Protein AF-X1V313-F1 (afdb_monomer_lite)

Foldseek 3Di:
DCVPPNLQVDADEEEDDDPCPVVQVVVSVVSVYPRYYYCCVVPPVVLQVVCCVPPVGRDADDLVVLAQADEAAQDDCCPPVDPRRNPVSVVVSVVSNRHYAYAHCDDDVVNVVCPDDPDDDNDHPPDDDDPPPPVPPPD

pLDDT: mean 76.69, std 22.75, range [22.98, 98.0]

Structure (mmCIF, N/CA/C/O backbone):
data_AF-X1V313-F1
#
_entry.id   AF-X1V313-F1
#
loop_
_atom_site.group_PDB
_atom_site.id
_atom_site.type_symbol
_atom_site.label_atom_id
_atom_site.label_alt_id
_atom_site.label_comp_id
_atom_site.label_asym_id
_atom_site.label_entity_id
_atom_site.label_seq_id
_atom_site.pdbx_PDB_ins_code
_atom_site.Cartn_x
_atom_site.Cartn_y
_atom_site.Cartn_z
_atom_site.occupancy
_atom_site.B_iso_or_equiv
_atom_site.auth_seq_id
_atom_site.auth_comp_id
_atom_site.auth_asym_id
_atom_site.auth_atom_id
_atom_site.pdbx_PDB_model_num
ATOM 1 N N . VAL A 1 1 ? -18.239 5.770 31.247 1.00 93.19 1 VAL A N 1
ATOM 2 C CA . VAL A 1 1 ? -18.456 5.786 29.776 1.00 93.19 1 VAL A CA 1
ATOM 3 C C . VAL A 1 1 ? -19.094 4.490 29.302 1.00 93.19 1 VAL A C 1
ATOM 5 O O . VAL A 1 1 ? -20.269 4.538 28.981 1.00 93.19 1 VAL A O 1
ATOM 8 N N . LYS A 1 2 ? -18.400 3.341 29.342 1.00 94.44 2 LYS A N 1
ATOM 9 C CA . LYS A 1 2 ? -18.944 2.058 28.852 1.00 94.44 2 LYS A CA 1
ATOM 10 C C . LYS A 1 2 ? -20.298 1.663 29.468 1.00 94.44 2 LYS A C 1
ATOM 12 O O . LYS A 1 2 ? -21.201 1.298 28.733 1.00 94.44 2 LYS A O 1
ATOM 17 N N . GLU A 1 3 ? -20.462 1.790 30.785 1.00 97.19 3 GLU A N 1
ATOM 18 C CA . GLU A 1 3 ? -21.727 1.460 31.477 1.00 97.19 3 GLU A CA 1
ATOM 19 C C . GLU A 1 3 ? -22.892 2.399 31.127 1.00 97.19 3 GLU A C 1
ATOM 21 O O . GLU A 1 3 ? -24.043 1.988 31.161 1.00 97.19 3 GLU A O 1
ATOM 26 N N . GLN A 1 4 ? -22.599 3.657 30.790 1.00 98.00 4 GLN A N 1
ATOM 27 C CA . GLN A 1 4 ? -23.615 4.692 30.560 1.00 98.00 4 GLN A CA 1
ATOM 28 C C . GLN A 1 4 ? -23.983 4.849 29.079 1.00 98.00 4 GLN A C 1
ATOM 30 O O . GLN A 1 4 ? -25.114 5.206 28.771 1.00 98.00 4 GLN A O 1
ATOM 35 N N . PHE A 1 5 ? -23.035 4.604 28.168 1.00 97.75 5 PHE A N 1
ATOM 36 C CA . PHE A 1 5 ? -23.167 4.917 26.738 1.00 97.75 5 PHE A CA 1
ATOM 37 C C . PHE A 1 5 ? -22.810 3.748 25.805 1.00 97.75 5 PHE A C 1
ATOM 39 O O . PHE A 1 5 ? -22.818 3.920 24.590 1.00 97.75 5 PHE A O 1
ATOM 46 N N . GLY A 1 6 ? -22.481 2.571 26.346 1.00 97.62 6 GLY A N 1
ATOM 47 C CA . GLY A 1 6 ? -22.004 1.431 25.560 1.00 97.62 6 GLY A CA 1
ATOM 48 C C . GLY A 1 6 ? -20.507 1.497 25.243 1.00 97.62 6 GLY A C 1
ATOM 49 O O . GLY A 1 6 ? -19.830 2.505 25.471 1.00 97.62 6 GLY A O 1
ATOM 50 N N . ALA A 1 7 ? -19.958 0.389 24.744 1.00 97.31 7 ALA A N 1
ATOM 51 C CA . ALA A 1 7 ? -18.547 0.316 24.355 1.00 97.31 7 ALA A CA 1
ATOM 52 C C . ALA A 1 7 ? -18.285 1.085 23.051 1.00 97.31 7 ALA A C 1
ATOM 54 O O . ALA A 1 7 ? -17.207 1.640 22.858 1.00 97.31 7 ALA A O 1
ATOM 55 N N . GLU A 1 8 ? -19.305 1.188 22.207 1.00 97.31 8 GLU A N 1
ATOM 56 C CA . GLU A 1 8 ? -19.360 1.950 20.966 1.00 97.31 8 GLU A CA 1
ATOM 57 C C . GLU A 1 8 ? -19.126 3.450 21.200 1.00 97.31 8 GLU A C 1
ATOM 59 O O . GLU A 1 8 ? -18.665 4.150 20.307 1.00 97.31 8 GLU A O 1
ATOM 64 N N . ALA A 1 9 ? -19.342 3.972 22.409 1.00 97.62 9 ALA A N 1
ATOM 65 C CA . ALA A 1 9 ? -18.994 5.356 22.732 1.00 97.62 9 ALA A CA 1
ATOM 66 C C . ALA A 1 9 ? -17.474 5.606 22.847 1.00 97.62 9 ALA A C 1
ATOM 68 O O . ALA A 1 9 ? -17.050 6.746 23.032 1.00 97.62 9 ALA A O 1
ATOM 69 N N . ILE A 1 10 ? -16.643 4.560 22.774 1.00 97.50 10 ILE A N 1
ATOM 70 C CA . ILE A 1 10 ? -15.190 4.652 22.929 1.00 97.50 10 ILE A CA 1
ATOM 71 C C . ILE A 1 10 ? -14.518 4.433 21.578 1.00 97.50 10 ILE A C 1
ATOM 73 O O . ILE A 1 10 ? -14.582 3.339 21.024 1.00 97.50 10 ILE A O 1
ATOM 77 N N . LEU A 1 11 ? -13.813 5.452 21.086 1.00 96.38 11 LEU A N 1
ATOM 78 C CA . LEU A 1 11 ? -12.941 5.344 19.920 1.00 96.38 11 LEU A CA 1
ATOM 79 C C . LEU A 1 11 ? -11.494 5.128 20.365 1.00 96.38 11 LEU A C 1
ATOM 81 O O . LEU A 1 11 ? -10.988 5.862 21.214 1.00 96.38 11 LEU A O 1
ATOM 85 N N . ILE A 1 12 ? -10.818 4.151 19.763 1.00 94.50 12 ILE A N 1
ATOM 86 C CA . ILE A 1 12 ? -9.385 3.923 19.968 1.00 94.50 12 ILE A CA 1
ATOM 87 C C . ILE A 1 12 ? -8.617 4.170 18.674 1.00 94.50 12 ILE A C 1
ATOM 89 O O . ILE A 1 12 ? -9.035 3.747 17.597 1.00 94.50 12 ILE A O 1
ATOM 93 N N . GLY A 1 13 ? -7.493 4.877 18.790 1.00 92.25 13 GLY A N 1
ATOM 94 C CA . GLY A 1 13 ? -6.659 5.287 17.666 1.00 92.25 13 GLY A CA 1
ATOM 95 C C . GLY A 1 13 ? -5.241 4.737 17.770 1.00 92.25 13 GLY A C 1
ATOM 96 O O . GLY A 1 13 ? -4.624 4.825 18.831 1.00 92.25 13 GLY A O 1
ATOM 97 N N . GLN A 1 14 ? -4.708 4.222 16.663 1.00 89.88 14 GLN A N 1
ATOM 98 C CA . GLN A 1 14 ? -3.306 3.826 16.530 1.00 89.88 14 GLN A CA 1
ATOM 99 C C . GLN A 1 14 ? -2.634 4.591 15.385 1.00 89.88 14 GLN A C 1
ATOM 101 O O . GLN A 1 14 ? -3.182 4.726 14.289 1.00 89.88 14 GLN A O 1
ATOM 106 N N . GLY A 1 15 ? -1.417 5.075 15.638 1.00 87.19 15 GLY A N 1
ATOM 107 C CA . GLY A 1 15 ? -0.536 5.611 14.601 1.00 87.19 15 GLY A CA 1
ATOM 108 C C . GLY A 1 15 ? 0.074 4.500 13.741 1.00 87.19 15 GLY A C 1
ATOM 109 O O . GLY A 1 15 ? -0.585 3.528 13.385 1.00 87.19 15 GLY A O 1
ATOM 110 N N . THR A 1 16 ? 1.353 4.630 13.403 1.00 84.06 16 THR A N 1
ATOM 111 C CA . THR A 1 16 ? 2.070 3.585 12.663 1.00 84.06 16 THR A CA 1
ATOM 112 C C . THR A 1 16 ? 2.216 2.321 13.510 1.00 84.06 16 THR A C 1
ATOM 114 O O . THR A 1 16 ? 2.847 2.357 14.569 1.00 84.06 16 THR A O 1
ATOM 117 N N . GLY A 1 17 ? 1.698 1.194 13.021 1.00 76.56 17 GLY A N 1
ATOM 118 C CA . GLY A 1 17 ? 1.966 -0.122 13.586 1.00 76.56 17 GLY A CA 1
ATOM 119 C C . GLY A 1 17 ? 3.458 -0.452 13.562 1.00 76.56 17 GLY A C 1
ATOM 120 O O . GLY A 1 17 ? 4.067 -0.575 12.501 1.00 76.56 17 GLY A O 1
ATOM 121 N N . ARG A 1 18 ? 4.062 -0.581 14.742 1.00 74.00 18 ARG A N 1
ATOM 122 C CA . ARG A 1 18 ? 5.421 -1.101 14.948 1.00 74.00 18 ARG A CA 1
ATOM 123 C C . ARG A 1 18 ? 5.295 -2.288 15.901 1.00 74.00 18 ARG A C 1
ATOM 125 O O . ARG A 1 18 ? 5.367 -2.110 17.107 1.00 74.00 18 ARG A O 1
ATOM 132 N N . ASP A 1 19 ? 4.935 -3.448 15.356 1.00 76.56 19 ASP A N 1
ATOM 133 C CA . ASP A 1 19 ? 4.808 -4.749 16.044 1.00 76.56 19 ASP A CA 1
ATOM 134 C C . ASP A 1 19 ? 3.649 -4.930 17.053 1.00 76.56 19 ASP A C 1
ATOM 136 O O . ASP A 1 19 ? 3.347 -6.054 17.452 1.00 76.56 19 ASP A O 1
ATOM 140 N N . PHE A 1 20 ? 2.910 -3.872 17.404 1.00 79.12 20 PHE A N 1
ATOM 141 C CA . PHE A 1 20 ? 1.804 -3.943 18.380 1.00 79.12 20 PHE A CA 1
ATOM 142 C C . PHE A 1 20 ? 0.386 -3.937 17.779 1.00 79.12 20 PHE A C 1
ATOM 144 O O . PHE A 1 20 ? -0.590 -3.862 18.521 1.00 79.12 20 PHE A O 1
ATOM 151 N N . GLU A 1 21 ? 0.239 -4.040 16.455 1.00 80.88 21 GLU A N 1
ATOM 152 C CA . GLU A 1 21 ? -1.069 -4.060 15.759 1.00 80.88 21 GLU A CA 1
ATOM 153 C C . GLU A 1 21 ? -2.017 -5.138 16.317 1.00 80.88 21 GLU A C 1
ATOM 155 O O . GLU A 1 21 ? -3.179 -4.868 16.613 1.00 80.88 21 GLU A O 1
ATOM 160 N N . SER A 1 22 ? -1.506 -6.348 16.574 1.00 86.56 22 SER A N 1
ATOM 161 C CA . SER A 1 22 ? -2.309 -7.444 17.137 1.00 86.56 22 SER A CA 1
ATOM 162 C C . SER A 1 22 ? -2.827 -7.145 18.548 1.00 86.56 22 SER A C 1
ATOM 164 O O . SER A 1 22 ? -3.940 -7.540 18.898 1.00 86.56 22 SER A O 1
ATOM 166 N N . HIS A 1 23 ? -2.048 -6.419 19.353 1.00 90.19 23 HIS A N 1
ATOM 167 C CA . HIS A 1 23 ? -2.437 -6.007 20.699 1.00 90.19 23 HIS A CA 1
ATOM 168 C C . HIS A 1 23 ? -3.507 -4.918 20.645 1.00 90.19 23 HIS A C 1
ATOM 170 O O . HIS A 1 23 ? -4.445 -4.957 21.437 1.00 90.19 23 HIS A O 1
ATOM 176 N N . PHE A 1 24 ? -3.407 -3.997 19.683 1.00 91.62 24 PHE A N 1
ATOM 177 C CA . PHE A 1 24 ? -4.404 -2.954 19.457 1.00 91.62 24 PHE A CA 1
ATOM 178 C C . PHE A 1 24 ? -5.771 -3.551 19.097 1.00 91.62 24 PHE A C 1
ATOM 180 O O . PHE A 1 24 ? -6.759 -3.274 19.780 1.00 91.62 24 PHE A O 1
ATOM 187 N N . SER A 1 25 ? -5.822 -4.452 18.108 1.00 90.62 25 SER A N 1
ATOM 188 C CA . SER A 1 25 ? -7.074 -5.128 17.738 1.00 90.62 25 SER A CA 1
ATOM 189 C C . SER A 1 25 ? -7.625 -5.983 18.882 1.00 90.62 25 SER A C 1
ATOM 191 O O . SER A 1 25 ? -8.827 -5.990 19.142 1.00 90.62 25 SER A O 1
ATOM 193 N N . ARG A 1 26 ? -6.752 -6.691 19.614 1.00 94.00 26 ARG A N 1
ATOM 194 C CA . ARG A 1 26 ? -7.167 -7.514 20.759 1.00 94.00 26 ARG A CA 1
ATOM 195 C C . ARG A 1 26 ? -7.724 -6.669 21.901 1.00 94.00 26 ARG A C 1
ATOM 197 O O . ARG A 1 26 ? -8.712 -7.068 22.512 1.00 94.00 26 ARG A O 1
ATOM 204 N N . PHE A 1 27 ? -7.125 -5.512 22.174 1.00 94.50 27 PHE A N 1
ATOM 205 C CA . PHE A 1 27 ? -7.621 -4.578 23.176 1.00 94.50 27 PHE A CA 1
ATOM 206 C C . PHE A 1 27 ? -9.014 -4.063 22.816 1.00 94.50 27 PHE A C 1
ATOM 208 O O . PHE A 1 27 ? -9.908 -4.155 23.652 1.00 94.50 27 PHE A O 1
ATOM 215 N N . GLY A 1 28 ? -9.234 -3.608 21.577 1.00 95.31 28 GLY A N 1
ATOM 216 C CA . GLY A 1 28 ? -10.557 -3.153 21.137 1.00 95.31 28 GLY A CA 1
ATOM 217 C C . GLY A 1 28 ? -11.624 -4.245 21.226 1.00 95.31 28 GLY A C 1
ATOM 218 O O . GLY A 1 28 ? -12.699 -4.004 21.775 1.00 95.31 28 GLY A O 1
ATOM 219 N N . ASN A 1 29 ? -11.287 -5.475 20.824 1.00 95.44 29 ASN A N 1
ATOM 220 C CA . ASN A 1 29 ? -12.183 -6.628 20.943 1.00 95.44 29 ASN A CA 1
ATOM 221 C C . ASN A 1 29 ? -12.538 -6.960 22.404 1.00 95.44 29 ASN A C 1
ATOM 223 O O . ASN A 1 29 ? -13.705 -7.200 22.700 1.00 95.44 29 ASN A O 1
ATOM 227 N N . MET A 1 30 ? -11.570 -6.953 23.333 1.00 96.88 30 MET A N 1
ATOM 228 C CA . MET A 1 30 ? -11.852 -7.197 24.761 1.00 96.88 30 MET A CA 1
ATOM 229 C C . MET A 1 30 ? -12.590 -6.027 25.421 1.00 96.88 30 MET A C 1
ATOM 231 O O . MET A 1 30 ? -13.424 -6.226 26.305 1.00 96.88 30 MET A O 1
ATOM 235 N N . LEU A 1 31 ? -12.308 -4.800 24.983 1.00 96.31 31 LEU A N 1
ATOM 236 C CA . LEU A 1 31 ? -13.055 -3.617 25.389 1.00 96.31 31 LEU A CA 1
ATOM 237 C C . LEU A 1 31 ? -14.501 -3.669 24.867 1.00 96.31 31 LEU A C 1
ATOM 239 O O . LEU A 1 31 ? -15.394 -3.119 25.514 1.00 96.31 31 LEU A O 1
ATOM 243 N N . GLY A 1 32 ? -14.738 -4.383 23.764 1.00 96.69 32 GLY A N 1
ATOM 244 C CA . GLY A 1 32 ? -16.032 -4.547 23.106 1.00 96.69 32 GLY A CA 1
ATOM 245 C C . GLY A 1 32 ? -16.388 -3.394 22.171 1.00 96.69 32 GLY A C 1
ATOM 246 O O . GLY A 1 32 ? -17.540 -3.285 21.774 1.00 96.69 32 GLY A O 1
ATOM 247 N N . THR A 1 33 ? -15.433 -2.513 21.849 1.00 97.50 33 THR A N 1
ATOM 248 C CA . THR A 1 33 ? -15.693 -1.393 20.940 1.00 97.50 33 THR A CA 1
ATOM 249 C C . THR A 1 33 ? -15.387 -1.783 19.493 1.00 97.50 33 THR A C 1
ATOM 251 O O . THR A 1 33 ? -14.289 -2.273 19.214 1.00 97.50 33 THR A O 1
ATOM 254 N N . PRO A 1 34 ? -16.305 -1.529 18.546 1.00 95.19 34 PRO A N 1
ATOM 255 C CA . PRO A 1 34 ? -16.015 -1.643 17.121 1.00 95.19 34 PRO A CA 1
ATOM 256 C C . PRO A 1 34 ? -15.242 -0.427 16.582 1.00 95.19 34 PRO A C 1
ATOM 258 O O . PRO A 1 34 ? -14.733 -0.468 15.463 1.00 95.19 34 PRO A O 1
ATOM 261 N N . ASN A 1 35 ? -15.142 0.661 17.353 1.00 96.25 35 ASN A N 1
ATOM 262 C CA . ASN A 1 35 ? -14.623 1.946 16.889 1.00 96.25 35 ASN A CA 1
ATOM 263 C C . ASN A 1 35 ? -13.099 2.021 17.021 1.00 96.25 35 ASN A C 1
ATOM 265 O O . ASN A 1 35 ? -12.546 2.742 17.853 1.00 96.25 35 ASN A O 1
ATOM 269 N N . MET A 1 36 ? -12.418 1.255 16.172 1.00 92.75 36 MET A N 1
ATOM 270 C CA . MET A 1 36 ? -10.962 1.215 16.075 1.00 92.75 36 MET A CA 1
ATOM 271 C C . MET A 1 36 ? -10.492 1.882 14.785 1.00 92.75 36 MET A C 1
ATOM 273 O O . MET A 1 36 ? -10.906 1.491 13.695 1.00 92.75 36 MET A O 1
ATOM 277 N N . ILE A 1 37 ? -9.592 2.858 14.894 1.00 92.19 37 ILE A N 1
ATOM 278 C CA . ILE A 1 37 ? -9.008 3.547 13.741 1.00 92.19 37 ILE A CA 1
ATOM 279 C C . ILE A 1 37 ? -7.483 3.451 13.771 1.00 92.19 37 ILE A C 1
ATOM 281 O O . ILE A 1 37 ? -6.842 3.710 14.787 1.00 92.19 37 ILE A O 1
ATOM 285 N N . THR A 1 38 ? -6.882 3.088 12.642 1.00 90.12 38 THR A N 1
ATOM 286 C CA . THR A 1 38 ? -5.422 3.096 12.460 1.00 90.12 38 THR A CA 1
ATOM 287 C C . THR A 1 38 ? -5.057 4.098 11.380 1.00 90.12 38 THR A C 1
ATOM 289 O O . THR A 1 38 ? -5.878 4.364 10.508 1.00 90.12 38 THR A O 1
ATOM 292 N N . ALA A 1 39 ? -3.828 4.614 11.339 1.00 87.69 39 ALA A N 1
ATOM 293 C CA . ALA A 1 39 ? -3.374 5.443 10.209 1.00 87.69 39 ALA A CA 1
ATOM 294 C C . ALA A 1 39 ? -3.501 4.730 8.837 1.00 87.69 39 ALA A C 1
ATOM 296 O O . ALA A 1 39 ? -3.556 5.387 7.793 1.00 87.69 39 ALA A O 1
ATOM 297 N N . GLY A 1 40 ? -3.620 3.394 8.852 1.00 85.25 40 GLY A N 1
ATOM 298 C CA . GLY A 1 40 ? -3.783 2.518 7.696 1.00 85.25 40 GLY A CA 1
ATOM 299 C C . GLY A 1 40 ? -4.859 2.966 6.710 1.00 85.25 40 GLY A C 1
ATOM 300 O O . GLY A 1 40 ? -4.621 2.906 5.505 1.00 85.25 40 GLY A O 1
ATOM 301 N N . HIS A 1 41 ? -6.010 3.449 7.193 1.00 85.00 41 HIS A N 1
ATOM 302 C CA . HIS A 1 41 ? -7.138 3.836 6.331 1.00 85.00 41 HIS A CA 1
ATOM 303 C C . HIS A 1 41 ? -6.798 4.971 5.351 1.00 85.00 41 HIS A C 1
ATOM 305 O O . HIS A 1 41 ? -7.365 5.017 4.263 1.00 85.00 41 HIS A O 1
ATOM 311 N N . MET A 1 42 ? -5.846 5.847 5.696 1.00 87.00 42 MET A N 1
ATOM 312 C CA . MET A 1 42 ? -5.380 6.918 4.807 1.00 87.00 42 MET A CA 1
ATOM 313 C C . MET A 1 42 ? -4.096 6.563 4.060 1.00 87.00 42 MET A C 1
ATOM 315 O O . MET A 1 42 ? -3.890 7.048 2.951 1.00 87.00 42 MET A O 1
ATOM 319 N N . CYS A 1 43 ? -3.212 5.751 4.650 1.00 85.50 43 CYS A N 1
ATOM 320 C CA . CYS A 1 43 ? -1.872 5.551 4.095 1.00 85.50 43 CYS A CA 1
ATOM 321 C C . CYS A 1 43 ? -1.728 4.319 3.190 1.00 85.50 43 CYS A C 1
ATOM 323 O O . CYS A 1 43 ? -0.930 4.359 2.254 1.00 85.50 43 CYS A O 1
ATOM 325 N N . TYR A 1 44 ? -2.455 3.224 3.451 1.00 85.06 44 TYR A N 1
ATOM 326 C CA . TYR A 1 44 ? -2.140 1.933 2.824 1.00 85.06 44 TYR A CA 1
ATOM 327 C C . TYR A 1 44 ? -3.343 1.020 2.574 1.00 85.06 44 TYR A C 1
ATOM 329 O O . TYR A 1 44 ? -3.413 0.358 1.537 1.00 85.06 44 TYR A O 1
ATOM 337 N N . LEU A 1 45 ? -4.321 0.999 3.480 1.00 87.88 45 LEU A N 1
ATOM 338 C CA . LEU A 1 45 ? -5.443 0.062 3.423 1.00 87.88 45 LEU A CA 1
ATOM 339 C C . LEU A 1 45 ? -6.312 0.259 2.184 1.00 87.88 45 LEU A C 1
ATOM 341 O O . LEU A 1 45 ? -6.765 -0.733 1.629 1.00 87.88 45 LEU A O 1
ATOM 345 N N . SER A 1 46 ? -6.474 1.486 1.681 1.00 89.38 46 SER A N 1
ATOM 346 C CA . SER A 1 46 ? -7.199 1.733 0.424 1.00 89.38 46 SER A CA 1
ATOM 347 C C . SER A 1 46 ? -6.573 0.987 -0.757 1.00 89.38 46 SER A C 1
ATOM 349 O O . SER A 1 46 ? -7.279 0.437 -1.601 1.00 89.38 46 SER A O 1
ATOM 351 N N . ARG A 1 47 ? -5.238 0.902 -0.795 1.00 86.19 47 ARG A N 1
ATOM 352 C CA . ARG A 1 47 ? -4.509 0.154 -1.823 1.00 86.19 47 ARG A CA 1
ATOM 353 C C . ARG A 1 47 ? -4.665 -1.353 -1.636 1.00 86.19 47 ARG A C 1
ATOM 355 O O . ARG A 1 47 ? -4.905 -2.053 -2.615 1.00 86.19 47 ARG A O 1
ATOM 362 N N . ILE A 1 48 ? -4.560 -1.836 -0.398 1.00 89.00 48 ILE A N 1
ATOM 363 C CA . ILE A 1 48 ? -4.767 -3.254 -0.073 1.00 89.00 48 ILE A CA 1
ATOM 364 C C . ILE A 1 48 ? -6.192 -3.690 -0.418 1.00 89.00 48 ILE A C 1
ATOM 366 O O . ILE A 1 48 ? -6.366 -4.706 -1.080 1.00 89.00 48 ILE A O 1
ATOM 370 N N . ALA A 1 49 ? -7.203 -2.911 -0.036 1.00 91.62 49 ALA A N 1
ATOM 371 C CA . ALA A 1 49 ? -8.605 -3.194 -0.325 1.00 91.62 49 ALA A CA 1
ATOM 372 C C . ALA A 1 49 ? -8.858 -3.280 -1.835 1.00 91.62 49 ALA A C 1
ATOM 374 O O . ALA A 1 49 ? -9.464 -4.245 -2.303 1.00 91.62 49 ALA A O 1
ATOM 375 N N . ALA A 1 50 ? -8.327 -2.323 -2.606 1.00 91.50 50 ALA A N 1
ATOM 376 C CA . ALA A 1 50 ? -8.409 -2.359 -4.060 1.00 91.50 50 ALA A CA 1
ATOM 377 C C . ALA A 1 50 ? -7.749 -3.625 -4.626 1.00 91.50 50 ALA A C 1
ATOM 379 O O . ALA A 1 50 ? -8.379 -4.338 -5.398 1.00 91.50 50 ALA A O 1
ATOM 380 N N . ALA A 1 51 ? -6.524 -3.945 -4.202 1.00 91.00 51 ALA A N 1
ATOM 381 C CA . ALA A 1 51 ? -5.786 -5.103 -4.699 1.00 91.00 51 ALA A CA 1
ATOM 382 C C . ALA A 1 51 ? -6.412 -6.451 -4.309 1.00 91.00 51 ALA A C 1
ATOM 384 O O . ALA A 1 51 ? -6.422 -7.379 -5.111 1.00 91.00 51 ALA A O 1
ATOM 385 N N . LEU A 1 52 ? -6.958 -6.577 -3.099 1.00 92.94 52 LEU A N 1
ATOM 386 C CA . LEU A 1 52 ? -7.685 -7.776 -2.681 1.00 92.94 52 LEU A CA 1
ATOM 387 C C . LEU A 1 52 ? -8.956 -7.964 -3.513 1.00 92.94 52 LEU A C 1
ATOM 389 O O . LEU A 1 52 ? -9.247 -9.078 -3.933 1.00 92.94 52 LEU A O 1
ATOM 393 N N . THR A 1 53 ? -9.673 -6.877 -3.796 1.00 95.75 53 THR A N 1
ATOM 394 C CA . THR A 1 53 ? -10.921 -6.929 -4.569 1.00 95.75 53 THR A CA 1
ATOM 395 C C . THR A 1 53 ? -10.671 -7.235 -6.046 1.00 95.75 53 THR A C 1
ATOM 397 O O . THR A 1 53 ? -11.455 -7.951 -6.661 1.00 95.75 53 THR A O 1
ATOM 400 N N . THR A 1 54 ? -9.588 -6.717 -6.633 1.00 94.50 54 THR A N 1
ATOM 401 C CA . THR A 1 54 ? -9.305 -6.882 -8.069 1.00 94.50 54 THR A CA 1
ATOM 402 C C . THR A 1 54 ? -8.415 -8.079 -8.391 1.00 94.50 54 THR A C 1
ATOM 404 O O . THR A 1 54 ? -8.587 -8.695 -9.439 1.00 94.50 54 THR A O 1
ATOM 407 N N . CYS A 1 55 ? -7.473 -8.417 -7.510 1.00 92.19 55 CYS A N 1
ATOM 408 C CA . CYS A 1 55 ? -6.433 -9.419 -7.760 1.00 92.19 55 CYS A CA 1
ATOM 409 C C . CYS A 1 55 ? -6.428 -10.565 -6.734 1.00 92.19 55 CYS A C 1
ATOM 411 O O . CYS A 1 55 ? -5.579 -11.450 -6.825 1.00 92.19 55 CYS A O 1
ATOM 413 N N . GLY A 1 56 ? -7.296 -10.546 -5.716 1.00 93.06 56 GLY A N 1
ATOM 414 C CA . GLY A 1 56 ? -7.343 -11.550 -4.640 1.00 93.06 56 GLY A CA 1
ATOM 415 C C . GLY A 1 56 ? -6.170 -11.491 -3.652 1.00 93.06 56 GLY A C 1
ATOM 416 O O . GLY A 1 56 ? -6.232 -12.059 -2.564 1.00 93.06 56 GLY A O 1
ATOM 417 N N . ARG A 1 57 ? -5.092 -10.787 -4.003 1.00 87.19 57 ARG A N 1
ATOM 418 C CA . ARG A 1 57 ? -3.915 -10.557 -3.170 1.00 87.19 57 ARG A CA 1
ATOM 419 C C . ARG A 1 57 ? -3.225 -9.277 -3.601 1.00 87.19 57 ARG A C 1
ATOM 421 O O . ARG A 1 57 ? -3.274 -8.880 -4.762 1.00 87.19 57 ARG A O 1
ATOM 428 N N . HIS A 1 58 ? -2.522 -8.667 -2.658 1.00 84.00 58 HIS A N 1
ATOM 429 C CA . HIS A 1 58 ? -1.674 -7.528 -2.944 1.00 84.00 58 HIS A CA 1
ATOM 430 C C . HIS A 1 58 ? -0.463 -7.902 -3.826 1.00 84.00 58 HIS A C 1
ATOM 432 O O . HIS A 1 58 ? 0.339 -8.745 -3.410 1.00 84.00 58 HIS A O 1
ATOM 438 N N . PRO A 1 59 ? -0.316 -7.319 -5.033 1.00 83.25 59 PRO A N 1
ATOM 439 C CA . PRO A 1 59 ? 0.775 -7.649 -5.940 1.00 83.25 59 PRO A CA 1
ATOM 440 C C . PRO A 1 59 ? 2.072 -6.935 -5.539 1.00 83.25 59 PRO A C 1
ATOM 442 O O . PRO A 1 59 ? 2.126 -5.707 -5.449 1.00 83.25 59 PRO A O 1
ATOM 445 N N . ALA A 1 60 ? 3.141 -7.712 -5.364 1.00 83.50 60 ALA A N 1
ATOM 446 C CA . ALA A 1 60 ? 4.494 -7.190 -5.205 1.00 83.50 60 ALA A CA 1
ATOM 447 C C . ALA A 1 60 ? 5.141 -6.937 -6.575 1.00 83.50 60 ALA A C 1
ATOM 449 O O . ALA A 1 60 ? 4.928 -7.691 -7.525 1.00 83.50 60 ALA A O 1
ATOM 450 N N . ILE A 1 61 ? 5.951 -5.883 -6.679 1.00 86.75 61 ILE A N 1
ATOM 451 C CA . ILE A 1 61 ? 6.639 -5.543 -7.929 1.00 86.75 61 ILE A CA 1
ATOM 452 C C . ILE A 1 61 ? 7.920 -6.352 -8.063 1.00 86.75 61 ILE A C 1
ATOM 454 O O . ILE A 1 61 ? 8.794 -6.308 -7.198 1.00 86.75 61 ILE A O 1
ATOM 458 N N . ASP A 1 62 ? 8.059 -7.020 -9.203 1.00 88.62 62 ASP A N 1
ATOM 459 C CA . ASP A 1 62 ? 9.233 -7.815 -9.531 1.00 88.62 62 ASP A CA 1
ATOM 460 C C . ASP A 1 62 ? 10.186 -7.063 -10.470 1.00 88.62 62 ASP A C 1
ATOM 462 O O . ASP A 1 62 ? 10.185 -7.220 -11.692 1.00 88.62 62 ASP A O 1
ATOM 466 N N . TYR A 1 63 ? 11.037 -6.225 -9.878 1.00 89.00 63 TYR A N 1
ATOM 467 C CA . TYR A 1 63 ? 12.149 -5.604 -10.603 1.00 89.00 63 TYR A CA 1
ATOM 468 C C . TYR A 1 63 ? 13.261 -6.605 -10.967 1.00 89.00 63 TYR A C 1
ATOM 470 O O . TYR A 1 63 ? 14.083 -6.314 -11.838 1.00 89.00 63 TYR A O 1
ATOM 478 N N . GLY A 1 64 ? 13.324 -7.759 -10.290 1.00 88.06 64 GLY A N 1
ATOM 479 C CA . GLY A 1 64 ? 14.364 -8.772 -10.476 1.00 88.06 64 GLY A CA 1
ATOM 480 C C . GLY A 1 64 ? 14.229 -9.510 -11.804 1.00 88.06 64 GLY A C 1
ATOM 481 O O . GLY A 1 64 ? 15.235 -9.820 -12.441 1.00 88.06 64 GLY A O 1
ATOM 482 N N . ASN A 1 65 ? 12.997 -9.687 -12.274 1.00 91.62 65 ASN A N 1
ATOM 483 C CA . ASN A 1 65 ? 12.673 -10.365 -13.527 1.00 91.62 65 ASN A CA 1
ATOM 484 C C . ASN A 1 65 ? 12.815 -9.482 -14.786 1.00 91.62 65 ASN A C 1
ATOM 486 O O . ASN A 1 65 ? 12.163 -9.708 -15.800 1.00 91.62 65 ASN A O 1
ATOM 490 N N . ASN A 1 66 ? 13.686 -8.466 -14.731 1.00 90.50 66 ASN A N 1
ATOM 491 C CA . ASN A 1 66 ? 14.078 -7.611 -15.860 1.00 90.50 66 ASN A CA 1
ATOM 492 C C . ASN A 1 66 ? 12.877 -7.095 -16.693 1.00 90.50 66 ASN A C 1
ATOM 494 O O . ASN A 1 66 ? 12.761 -7.411 -17.883 1.00 90.50 66 ASN A O 1
ATOM 498 N N . PRO A 1 67 ? 11.968 -6.302 -16.093 1.00 91.19 67 PRO A N 1
ATOM 499 C CA . PRO A 1 67 ? 10.791 -5.810 -16.798 1.00 91.19 67 PRO A CA 1
ATOM 500 C C . PRO A 1 67 ? 11.191 -4.969 -18.017 1.00 91.19 67 PRO A C 1
ATOM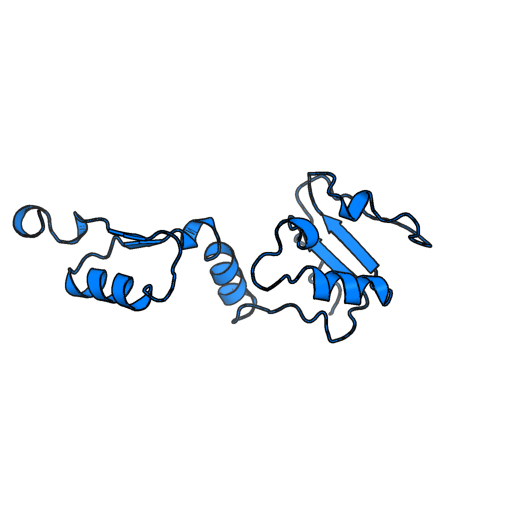 502 O O . PRO A 1 67 ? 12.056 -4.102 -17.938 1.00 91.19 67 PRO A O 1
ATOM 505 N N . LYS A 1 68 ? 10.516 -5.174 -19.153 1.00 92.81 68 LYS A N 1
ATOM 506 C CA . LYS A 1 68 ? 10.749 -4.373 -20.373 1.00 92.81 68 LYS A CA 1
ATOM 507 C C . LYS A 1 68 ? 10.174 -2.957 -20.270 1.00 92.81 68 LYS A C 1
ATOM 509 O O . LYS A 1 68 ? 10.571 -2.068 -21.023 1.00 92.81 68 LYS A O 1
ATOM 514 N N . CYS A 1 69 ? 9.215 -2.756 -19.370 1.00 90.44 69 CYS A N 1
ATOM 515 C CA . CYS A 1 69 ? 8.560 -1.482 -19.130 1.00 90.44 69 CYS A CA 1
ATOM 516 C C . CYS A 1 69 ? 8.175 -1.356 -17.653 1.00 90.44 69 CYS A C 1
ATOM 518 O O . CYS A 1 69 ? 7.700 -2.316 -17.051 1.00 90.44 69 CYS A O 1
ATOM 520 N N . ILE A 1 70 ? 8.376 -0.166 -17.095 1.00 89.25 70 ILE A N 1
ATOM 5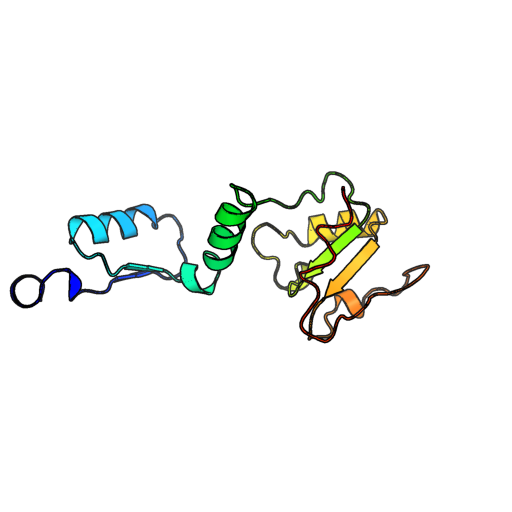21 C CA . ILE A 1 70 ? 7.969 0.236 -15.754 1.00 89.25 70 ILE A CA 1
ATOM 522 C C . ILE A 1 70 ? 6.982 1.392 -15.910 1.00 89.25 70 ILE A C 1
ATOM 524 O O . ILE A 1 70 ? 7.284 2.392 -16.566 1.00 89.25 70 ILE A O 1
ATOM 528 N N . VAL A 1 71 ? 5.812 1.257 -15.291 1.00 90.38 71 VAL A N 1
ATOM 529 C CA . VAL A 1 71 ? 4.811 2.322 -15.206 1.00 90.38 71 VAL A CA 1
ATOM 530 C C . VAL A 1 71 ? 4.776 2.823 -13.771 1.00 90.38 71 VAL A C 1
ATOM 532 O O . VAL A 1 71 ? 4.487 2.067 -12.847 1.00 90.38 71 VAL A O 1
ATOM 535 N N . MET A 1 72 ? 5.081 4.102 -13.588 1.00 86.94 72 MET A N 1
ATOM 536 C CA . MET A 1 72 ? 4.958 4.802 -12.317 1.00 86.94 72 MET A CA 1
ATOM 537 C C . MET A 1 72 ? 3.713 5.678 -12.357 1.00 86.94 72 MET A C 1
ATOM 539 O O . MET A 1 72 ? 3.606 6.550 -13.216 1.00 86.94 72 MET A O 1
ATOM 543 N N . TRP A 1 73 ? 2.788 5.459 -11.427 1.00 88.69 73 TRP A N 1
ATOM 544 C CA . TRP A 1 73 ? 1.538 6.210 -11.346 1.00 88.69 73 TRP A CA 1
ATOM 545 C C . TRP A 1 73 ? 1.407 6.860 -9.974 1.00 88.69 73 TRP A C 1
ATOM 547 O O . TRP A 1 73 ? 1.198 6.174 -8.977 1.00 88.69 73 TRP A O 1
ATOM 557 N N . GLY A 1 74 ? 1.540 8.185 -9.925 1.00 85.25 74 GLY A N 1
ATOM 558 C CA . GLY A 1 74 ? 1.437 8.986 -8.704 1.00 85.25 74 GLY A CA 1
ATOM 559 C C . GLY A 1 74 ? 2.452 8.606 -7.624 1.00 85.25 74 GLY A C 1
ATOM 560 O O . GLY A 1 74 ? 2.223 8.881 -6.450 1.00 85.25 74 GLY A O 1
ATOM 561 N N . CYS A 1 75 ? 3.542 7.927 -7.993 1.00 84.31 75 CYS A N 1
ATOM 562 C CA . CYS A 1 75 ? 4.539 7.416 -7.063 1.00 84.31 75 CYS A CA 1
ATOM 563 C C . CYS A 1 75 ? 5.957 7.795 -7.495 1.00 84.31 75 CYS A C 1
ATOM 565 O O . CYS A 1 75 ? 6.240 7.991 -8.676 1.00 84.31 75 CYS A O 1
ATOM 567 N N . ASN A 1 76 ? 6.863 7.884 -6.516 1.00 86.25 76 ASN A N 1
ATOM 568 C CA . ASN A 1 76 ? 8.252 8.277 -6.725 1.00 86.25 76 ASN A CA 1
ATOM 569 C C . ASN A 1 76 ? 9.194 7.502 -5.777 1.00 86.25 76 ASN A C 1
ATOM 571 O O . ASN A 1 76 ? 9.505 7.982 -4.679 1.00 86.25 76 ASN A O 1
ATOM 575 N N . PRO A 1 77 ? 9.664 6.303 -6.170 1.00 83.88 77 PRO A N 1
ATOM 576 C CA . PRO A 1 77 ? 10.413 5.421 -5.284 1.00 83.88 77 PRO A CA 1
ATOM 577 C C . PRO A 1 77 ? 11.871 5.833 -5.063 1.00 83.88 77 PRO A C 1
ATOM 579 O O . PRO A 1 77 ? 12.475 5.357 -4.109 1.00 83.88 77 PRO A O 1
ATOM 582 N N . LEU A 1 78 ? 12.445 6.727 -5.882 1.00 83.12 78 LEU A N 1
ATOM 583 C CA . LEU A 1 78 ? 13.791 7.253 -5.598 1.00 83.12 78 LEU A CA 1
ATOM 584 C C . LEU A 1 78 ? 13.783 8.279 -4.459 1.00 83.12 78 LEU A C 1
ATOM 586 O O . LEU A 1 78 ? 14.784 8.400 -3.764 1.00 83.12 78 LEU A O 1
ATOM 590 N N . TRP A 1 79 ? 12.681 9.012 -4.265 1.00 83.44 79 TRP A N 1
ATOM 591 C CA . TRP A 1 79 ? 12.564 9.985 -3.175 1.00 83.44 79 TRP A CA 1
ATOM 592 C C . TRP A 1 79 ? 11.906 9.419 -1.930 1.00 83.44 79 TRP A C 1
ATOM 594 O O . TRP A 1 79 ? 12.419 9.590 -0.831 1.00 83.44 79 TRP A O 1
ATOM 604 N N . THR A 1 80 ? 10.749 8.783 -2.097 1.00 81.88 80 THR A N 1
ATOM 605 C CA . THR A 1 80 ? 9.934 8.352 -0.952 1.00 81.88 80 THR A CA 1
ATOM 606 C C . THR A 1 80 ? 10.285 6.946 -0.484 1.00 81.88 80 THR A C 1
ATOM 608 O O . THR A 1 80 ? 10.030 6.619 0.668 1.00 81.88 80 THR A O 1
ATOM 611 N N . ASN A 1 81 ? 10.891 6.137 -1.365 1.00 82.94 81 ASN A N 1
ATOM 612 C CA . ASN A 1 81 ? 11.280 4.745 -1.123 1.00 82.94 81 ASN A CA 1
ATOM 613 C C . ASN A 1 81 ? 10.233 3.957 -0.305 1.00 82.94 81 ASN A C 1
ATOM 615 O O . ASN A 1 81 ? 10.582 3.378 0.731 1.00 82.94 81 ASN A O 1
ATOM 619 N N . PRO A 1 82 ? 8.950 3.985 -0.724 1.00 76.12 82 PRO A N 1
ATOM 620 C CA . PRO A 1 82 ? 7.871 3.440 0.074 1.00 76.12 82 PRO A CA 1
ATOM 621 C C . PRO A 1 82 ? 8.003 1.921 0.144 1.00 76.12 82 PRO A C 1
ATOM 623 O O . PRO A 1 82 ? 8.731 1.293 -0.637 1.00 76.12 82 PRO A O 1
ATOM 626 N N . ASP A 1 83 ? 7.283 1.319 1.084 1.00 64.94 83 ASP A N 1
ATOM 627 C CA . ASP A 1 83 ? 7.253 -0.130 1.201 1.00 64.94 83 ASP A CA 1
ATOM 628 C C . ASP A 1 83 ? 6.880 -0.760 -0.147 1.00 64.94 83 ASP A C 1
ATOM 630 O O . ASP A 1 83 ? 6.053 -0.235 -0.892 1.00 64.94 83 ASP A O 1
ATOM 634 N N . GLU A 1 84 ? 7.582 -1.848 -0.487 1.00 70.00 84 GLU A N 1
ATOM 635 C CA . GLU A 1 84 ? 7.519 -2.581 -1.769 1.00 70.00 84 GLU A CA 1
ATOM 636 C C . GLU A 1 84 ? 8.197 -1.920 -2.974 1.00 70.00 84 GLU A C 1
ATOM 638 O O . GLU A 1 84 ? 8.680 -2.629 -3.858 1.00 70.00 84 GLU A O 1
ATOM 643 N N . TYR A 1 85 ? 8.318 -0.593 -3.012 1.00 71.38 85 TYR A N 1
ATOM 644 C CA . TYR A 1 85 ? 9.005 0.099 -4.102 1.00 71.38 85 TYR A CA 1
ATOM 645 C C . TYR A 1 85 ? 10.403 0.519 -3.675 1.00 71.38 85 TYR A C 1
ATOM 647 O O . TYR A 1 85 ? 10.670 1.676 -3.351 1.00 71.38 85 TYR A O 1
ATOM 655 N N . LYS A 1 86 ? 11.333 -0.434 -3.717 1.00 78.31 86 LYS A N 1
ATOM 656 C CA . LYS A 1 86 ? 12.732 -0.134 -3.414 1.00 78.31 86 LYS A CA 1
ATOM 657 C C . LYS A 1 86 ? 13.367 0.636 -4.568 1.00 78.31 86 LYS A C 1
ATOM 659 O O . LYS A 1 86 ? 13.543 0.091 -5.660 1.00 78.31 86 LYS A O 1
ATOM 664 N N . GLY A 1 87 ? 13.760 1.882 -4.300 1.00 84.69 87 GLY A N 1
ATOM 665 C CA . GLY A 1 87 ? 14.395 2.769 -5.278 1.00 84.69 87 GLY A CA 1
ATOM 666 C C . GLY A 1 87 ? 15.624 2.144 -5.947 1.00 84.69 87 GLY A C 1
ATOM 667 O O . GLY A 1 87 ? 15.806 2.288 -7.153 1.00 84.69 87 GLY A O 1
ATOM 668 N N . VAL A 1 88 ? 16.413 1.361 -5.202 1.00 88.62 88 VAL A N 1
ATOM 669 C CA . VAL A 1 88 ? 17.593 0.652 -5.730 1.00 88.62 88 VAL A CA 1
ATOM 670 C C . VAL A 1 88 ? 17.208 -0.406 -6.767 1.00 88.62 88 VAL A C 1
ATOM 672 O O . VAL A 1 88 ? 17.811 -0.468 -7.837 1.00 88.62 88 VAL A O 1
ATOM 675 N N . SER A 1 89 ? 16.202 -1.234 -6.478 1.00 88.19 89 SER A N 1
ATOM 676 C CA . SER A 1 89 ? 15.748 -2.285 -7.398 1.00 88.19 89 SER A CA 1
ATOM 677 C C . SER A 1 89 ? 15.125 -1.691 -8.658 1.00 88.19 89 SER A C 1
ATOM 679 O O . SER A 1 89 ? 15.449 -2.127 -9.762 1.00 88.19 89 SER A O 1
ATOM 681 N N . PHE A 1 90 ? 14.315 -0.643 -8.494 1.00 89.12 90 PHE A N 1
ATOM 682 C CA . PHE A 1 90 ? 13.801 0.162 -9.599 1.00 89.12 90 PHE A CA 1
ATOM 683 C C . PHE A 1 90 ? 14.937 0.690 -10.486 1.00 89.12 90 PHE A C 1
ATOM 685 O O . PHE A 1 90 ? 14.931 0.470 -11.696 1.00 89.12 90 PHE A O 1
ATOM 692 N N . TRP A 1 91 ? 15.937 1.342 -9.885 1.00 89.38 91 TRP A N 1
ATOM 693 C CA . TRP A 1 91 ? 17.037 1.958 -10.624 1.00 89.38 91 TRP A CA 1
ATOM 694 C C . TRP A 1 91 ? 17.843 0.927 -11.414 1.00 89.38 91 TRP A C 1
ATOM 696 O O . TRP A 1 91 ? 18.158 1.144 -12.581 1.00 89.38 91 TRP A O 1
ATOM 706 N N . ARG A 1 92 ? 18.108 -0.239 -10.816 1.00 90.81 92 ARG A N 1
ATOM 707 C CA . ARG A 1 92 ? 18.783 -1.352 -11.498 1.00 90.81 92 ARG A CA 1
ATOM 708 C C . ARG A 1 92 ? 17.982 -1.868 -12.691 1.00 90.81 92 ARG A C 1
ATOM 710 O O . ARG A 1 92 ? 18.563 -2.101 -13.746 1.00 90.81 92 ARG A O 1
ATOM 717 N N . ALA A 1 93 ? 16.669 -2.047 -12.546 1.00 89.56 93 ALA A N 1
ATOM 718 C CA . ALA A 1 93 ? 15.811 -2.473 -13.652 1.00 89.56 93 ALA A CA 1
ATOM 719 C C . ALA A 1 93 ? 15.790 -1.431 -14.783 1.00 89.56 93 ALA A C 1
ATOM 721 O O . ALA A 1 93 ? 15.875 -1.785 -15.957 1.00 89.56 93 ALA A O 1
ATOM 722 N N . TYR A 1 94 ? 15.764 -0.146 -14.429 1.00 88.56 94 TYR A N 1
ATOM 723 C CA . TYR A 1 94 ? 15.838 0.949 -15.388 1.00 88.56 94 TYR A CA 1
ATOM 724 C C . TYR A 1 94 ? 17.173 0.980 -16.150 1.00 88.56 94 TYR A C 1
ATOM 726 O O . TYR A 1 94 ? 17.176 1.006 -17.379 1.00 88.56 94 TYR A O 1
ATOM 734 N N . GLN A 1 95 ? 18.309 0.875 -15.451 1.00 90.38 95 GLN A N 1
ATOM 735 C CA . GLN A 1 95 ? 19.642 0.827 -16.072 1.00 90.38 95 GLN A CA 1
ATOM 736 C C . GLN A 1 95 ? 19.833 -0.369 -17.016 1.00 90.38 95 GLN A C 1
ATOM 738 O O . GLN A 1 95 ? 20.604 -0.283 -17.966 1.00 90.38 95 GLN A O 1
ATOM 743 N N . LYS A 1 96 ? 19.106 -1.469 -16.793 1.00 91.81 96 LYS A N 1
ATOM 744 C CA . LYS A 1 96 ? 19.083 -2.636 -17.688 1.00 91.81 96 LYS A CA 1
ATOM 745 C C . LYS A 1 96 ? 18.252 -2.430 -18.965 1.00 91.81 96 LYS A C 1
ATOM 747 O O . LYS A 1 96 ? 18.140 -3.357 -19.762 1.00 91.81 96 LYS A O 1
ATOM 752 N N . GLY A 1 97 ? 17.678 -1.244 -19.174 1.00 89.31 97 GLY A N 1
ATOM 753 C CA . GLY A 1 97 ? 16.972 -0.875 -20.403 1.00 89.31 97 GLY A CA 1
ATOM 754 C C . GLY A 1 97 ? 15.446 -0.945 -20.324 1.00 89.31 97 GLY A C 1
ATOM 755 O O . GLY A 1 97 ? 14.786 -0.932 -21.365 1.00 89.31 97 GLY A O 1
ATOM 756 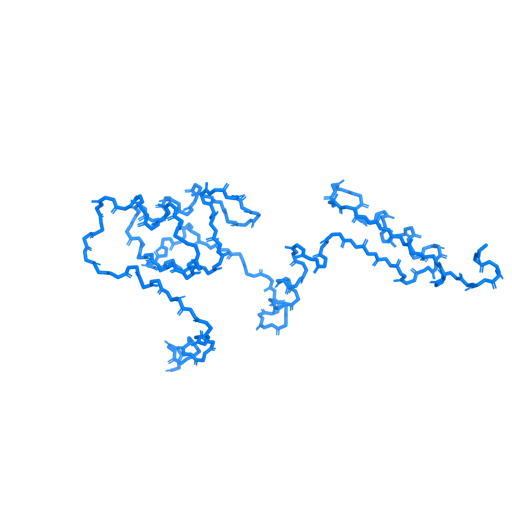N N . ALA A 1 98 ? 14.860 -1.013 -19.124 1.00 90.31 98 ALA A N 1
ATOM 757 C CA . ALA A 1 98 ? 13.411 -0.927 -18.975 1.00 90.31 98 ALA A CA 1
ATOM 758 C C . ALA A 1 98 ? 12.896 0.445 -19.443 1.00 90.31 98 ALA A C 1
ATOM 760 O O . ALA A 1 98 ? 13.372 1.489 -18.996 1.00 90.31 98 ALA A O 1
ATOM 761 N N . LYS A 1 99 ? 11.877 0.463 -20.307 1.00 88.88 99 LYS A N 1
ATOM 762 C CA . LYS A 1 99 ? 11.197 1.710 -20.692 1.00 88.88 99 LYS A CA 1
ATOM 763 C C . LYS A 1 99 ? 10.433 2.275 -19.499 1.00 88.88 99 LYS A C 1
ATOM 765 O O . LYS A 1 99 ? 9.761 1.518 -18.806 1.00 88.88 99 LYS A O 1
ATOM 770 N N . LEU A 1 100 ? 10.473 3.588 -19.292 1.00 87.00 100 LEU A N 1
ATOM 771 C CA . LEU A 1 100 ? 9.811 4.233 -18.159 1.00 87.00 100 LEU A CA 1
ATOM 772 C C . LEU A 1 100 ? 8.654 5.126 -18.616 1.00 87.00 100 LEU A C 1
ATOM 774 O O . LEU A 1 100 ? 8.848 6.036 -19.419 1.00 87.00 100 LEU A O 1
ATOM 778 N N . ILE A 1 101 ? 7.467 4.889 -18.061 1.00 87.75 101 ILE A N 1
ATOM 779 C CA . ILE A 1 101 ? 6.294 5.759 -18.194 1.00 87.75 101 ILE A CA 1
ATOM 780 C C . ILE A 1 101 ? 5.991 6.338 -16.813 1.00 87.75 101 ILE A C 1
ATOM 782 O O . ILE A 1 101 ? 5.882 5.586 -15.847 1.00 87.75 101 ILE A O 1
ATOM 786 N N . VAL A 1 102 ? 5.849 7.661 -16.719 1.00 86.88 102 VAL A N 1
ATOM 787 C CA . VAL A 1 102 ? 5.552 8.360 -15.461 1.00 86.88 102 VAL A CA 1
ATOM 788 C C . VAL A 1 102 ? 4.271 9.167 -15.616 1.00 86.88 102 VAL A C 1
ATOM 790 O O . VAL A 1 102 ? 4.200 10.078 -16.436 1.00 86.88 102 VAL A O 1
ATOM 793 N N . ILE A 1 103 ? 3.281 8.844 -14.793 1.00 86.38 103 ILE A N 1
ATOM 794 C CA . ILE A 1 103 ? 2.000 9.536 -14.683 1.00 86.38 103 ILE A CA 1
ATOM 795 C C . ILE A 1 103 ? 1.989 10.209 -13.315 1.00 86.38 103 ILE A C 1
ATOM 797 O O . ILE A 1 103 ? 1.669 9.585 -12.309 1.00 86.38 103 ILE A O 1
ATOM 801 N N . ASP A 1 104 ? 2.412 11.466 -13.263 1.00 83.88 104 ASP A N 1
ATOM 802 C CA . ASP A 1 104 ? 2.485 12.251 -12.029 1.00 83.88 104 ASP A CA 1
ATOM 803 C C . ASP A 1 104 ? 2.173 13.719 -12.369 1.00 83.88 104 ASP A C 1
ATOM 805 O O . ASP A 1 104 ? 2.761 14.245 -13.321 1.00 83.88 104 ASP A O 1
ATOM 809 N N . PRO A 1 105 ? 1.249 14.392 -11.651 1.00 83.56 105 PRO A N 1
ATOM 810 C CA . PRO A 1 105 ? 0.972 15.810 -11.879 1.00 83.56 105 PRO A CA 1
ATOM 811 C C . PRO A 1 105 ? 2.187 16.702 -11.594 1.00 83.56 105 PRO A C 1
ATOM 813 O O . PRO A 1 105 ? 2.304 17.788 -12.165 1.00 83.56 105 PRO A O 1
ATOM 816 N N . ARG A 1 106 ? 3.098 16.264 -10.718 1.00 77.75 106 ARG A N 1
ATOM 817 C CA . ARG A 1 106 ? 4.352 16.955 -10.433 1.00 77.75 106 ARG A CA 1
ATOM 818 C C . ARG A 1 106 ? 5.432 16.488 -11.399 1.00 77.75 106 ARG A C 1
ATOM 820 O O . ARG A 1 106 ? 5.621 15.298 -11.645 1.00 77.75 106 ARG A O 1
ATOM 827 N N . LYS A 1 107 ? 6.250 17.436 -11.854 1.00 73.44 107 LYS A N 1
ATOM 828 C CA . LYS A 1 107 ? 7.507 17.101 -12.527 1.00 73.44 107 LYS A CA 1
ATOM 829 C C . LYS A 1 107 ? 8.513 16.607 -11.487 1.00 73.44 107 LYS A C 1
ATOM 831 O O . LYS A 1 107 ? 9.099 17.399 -10.753 1.00 73.44 107 LYS A O 1
ATOM 836 N N . GLY A 1 108 ? 8.645 15.289 -11.368 1.00 63.50 108 GLY A N 1
ATOM 837 C CA . GLY A 1 108 ? 9.601 14.637 -10.470 1.00 63.50 108 GLY A CA 1
ATOM 838 C C . GLY A 1 108 ? 11.005 14.503 -11.080 1.00 63.50 108 GLY A C 1
ATOM 839 O O . GLY A 1 108 ? 11.163 14.592 -12.295 1.00 63.50 108 GLY A O 1
ATOM 840 N N . PRO A 1 109 ? 12.046 14.230 -10.276 1.00 59.97 109 PRO A N 1
ATOM 841 C CA . PRO A 1 109 ? 13.427 14.076 -10.727 1.00 59.97 109 PRO A CA 1
ATOM 842 C C . PRO A 1 109 ? 13.601 12.917 -11.707 1.00 59.97 109 PRO A C 1
ATOM 844 O O . PRO A 1 109 ? 14.510 12.967 -12.517 1.00 59.97 109 PRO A O 1
ATOM 847 N N . GLN A 1 110 ? 12.714 11.919 -11.732 1.00 58.12 110 GLN A N 1
ATOM 848 C CA . GLN A 1 110 ? 12.711 10.873 -12.765 1.00 58.12 110 GLN A CA 1
ATOM 849 C C . GLN A 1 110 ? 12.399 11.419 -14.159 1.00 58.12 110 GLN A C 1
ATOM 851 O O . GLN A 1 110 ? 12.756 10.791 -15.146 1.00 58.12 110 GLN A O 1
ATOM 856 N N . GLN A 1 111 ? 11.735 12.574 -14.245 1.00 52.81 111 GLN A N 1
ATOM 857 C CA . GLN A 1 111 ? 11.487 13.270 -15.504 1.00 52.81 111 GLN A CA 1
ATOM 858 C C . GLN A 1 111 ? 12.655 14.202 -15.882 1.00 52.81 111 GLN A C 1
ATOM 860 O O . GLN A 1 111 ? 12.825 14.493 -17.061 1.00 52.81 111 GLN A O 1
ATOM 865 N N . PHE A 1 112 ? 13.472 14.646 -14.912 1.00 46.59 112 PHE A N 1
ATOM 866 C CA . PHE A 1 112 ? 14.619 15.549 -15.128 1.00 46.59 112 PHE A CA 1
ATOM 867 C C . PHE A 1 112 ? 15.970 14.830 -15.265 1.00 46.59 112 PHE A C 1
ATOM 869 O O . PHE A 1 112 ? 16.845 15.291 -15.988 1.00 46.59 112 PHE A O 1
ATOM 876 N N . HIS A 1 113 ? 16.161 13.704 -14.577 1.00 43.78 113 HIS A N 1
ATOM 877 C CA . HIS A 1 113 ? 17.441 13.005 -14.450 1.00 43.78 113 HIS A CA 1
ATOM 878 C C . HIS A 1 113 ? 17.635 11.920 -15.513 1.00 43.78 113 HIS A C 1
ATOM 880 O O . HIS A 1 113 ? 18.322 10.927 -15.276 1.00 43.78 113 HIS A O 1
ATOM 886 N N . VAL A 1 114 ? 17.044 12.097 -16.698 1.00 47.78 114 VAL A N 1
ATOM 887 C CA . VAL A 1 114 ? 17.332 11.222 -17.835 1.00 47.78 114 VAL A CA 1
ATOM 888 C C . VAL A 1 114 ? 18.140 11.965 -18.894 1.00 47.78 114 VAL A C 1
ATOM 890 O O . VAL A 1 114 ? 17.597 12.340 -19.931 1.00 47.78 114 VAL A O 1
ATOM 893 N N . PRO A 1 115 ? 19.450 12.172 -18.669 1.00 38.12 115 PRO A N 1
ATOM 894 C CA . PRO A 1 115 ? 20.301 12.838 -19.648 1.00 38.12 115 PRO A CA 1
ATOM 895 C C . PRO A 1 115 ? 20.517 12.003 -20.922 1.00 38.12 115 PRO A C 1
ATOM 897 O O . PRO A 1 115 ? 20.978 12.550 -21.912 1.00 38.12 115 PRO A O 1
ATOM 900 N N . ASN A 1 116 ? 20.152 10.710 -20.939 1.00 39.28 116 ASN A N 1
ATOM 901 C CA . ASN A 1 116 ? 20.350 9.807 -22.080 1.00 39.28 116 ASN A CA 1
ATOM 902 C C . ASN A 1 116 ? 19.198 8.795 -22.234 1.00 39.28 116 ASN A C 1
ATOM 904 O O . ASN A 1 116 ? 19.374 7.607 -21.973 1.00 39.28 116 ASN A O 1
ATOM 908 N N . LEU A 1 117 ? 18.009 9.241 -22.650 1.00 40.78 117 LEU A N 1
ATOM 909 C CA . LEU A 1 117 ? 16.954 8.341 -23.143 1.00 40.78 117 LEU A CA 1
ATOM 910 C C . LEU A 1 117 ? 17.044 8.320 -24.680 1.00 40.78 117 LEU A C 1
ATOM 912 O O . LEU A 1 117 ? 16.534 9.241 -25.326 1.00 40.78 117 LEU A O 1
ATOM 916 N N . PRO A 1 118 ? 17.693 7.316 -25.306 1.00 33.12 118 PRO A N 1
ATOM 917 C CA . PRO A 1 118 ? 17.605 7.163 -26.743 1.00 33.12 118 PRO A CA 1
ATOM 918 C C . PRO A 1 118 ? 16.172 6.731 -27.052 1.00 33.12 118 PRO A C 1
ATOM 920 O O . PRO A 1 118 ? 15.747 5.621 -26.745 1.00 33.12 118 PRO A O 1
ATOM 923 N N . SER A 1 119 ? 15.428 7.647 -27.667 1.00 34.16 119 SER A N 1
ATOM 924 C CA . SER A 1 119 ? 14.075 7.486 -28.205 1.00 34.16 119 SER A CA 1
ATOM 925 C C . SER A 1 119 ? 12.891 7.470 -27.209 1.00 34.16 119 SER A C 1
ATOM 927 O O . SER A 1 119 ? 12.483 6.454 -26.666 1.00 34.16 119 SER A O 1
ATOM 929 N N . ARG A 1 120 ? 12.223 8.634 -27.165 1.00 42.81 120 ARG A N 1
ATOM 930 C CA . ARG A 1 120 ? 10.756 8.832 -27.185 1.00 42.81 120 ARG A CA 1
ATOM 931 C C . ARG A 1 120 ? 9.931 8.532 -25.906 1.00 42.81 120 ARG A C 1
ATOM 933 O O . ARG A 1 120 ? 9.659 7.392 -25.562 1.00 42.81 120 ARG A O 1
ATOM 940 N N . LYS A 1 121 ? 9.337 9.631 -25.401 1.00 38.34 121 LYS A N 1
ATOM 941 C CA . LYS A 1 121 ? 8.066 9.778 -24.650 1.00 38.34 121 LYS A CA 1
ATOM 942 C C . LYS A 1 121 ? 8.033 9.309 -23.184 1.00 38.34 121 LYS A C 1
ATOM 944 O O . LYS A 1 121 ? 7.385 8.321 -22.860 1.00 38.34 121 LYS A O 1
ATOM 949 N N . ALA A 1 122 ? 8.535 10.149 -22.277 1.00 39.06 122 ALA A N 1
ATOM 950 C CA . ALA A 1 122 ? 7.835 10.335 -21.006 1.00 39.06 122 ALA A CA 1
ATOM 951 C C . ALA A 1 122 ? 6.518 11.065 -21.326 1.00 39.06 122 ALA A C 1
ATOM 953 O O . ALA A 1 122 ? 6.499 12.282 -21.504 1.00 39.06 122 ALA A O 1
ATOM 954 N N . LEU A 1 123 ? 5.432 10.319 -21.532 1.00 40.06 123 LEU A N 1
ATOM 955 C CA . LEU A 1 123 ? 4.110 10.922 -21.664 1.00 40.06 123 LEU A CA 1
ATOM 956 C C . LEU A 1 123 ? 3.677 11.353 -20.260 1.00 40.06 123 LEU A C 1
ATOM 958 O O . LEU A 1 123 ? 3.193 10.532 -19.487 1.00 40.06 123 LEU A O 1
ATOM 962 N N . ALA A 1 124 ? 3.894 12.624 -19.920 1.00 40.97 124 ALA A N 1
ATOM 963 C CA . ALA A 1 124 ? 3.275 13.226 -18.749 1.00 40.97 124 ALA A CA 1
ATOM 964 C C . ALA A 1 124 ? 1.761 13.262 -19.001 1.00 40.97 124 ALA A C 1
ATOM 966 O O . ALA A 1 124 ? 1.256 14.154 -19.685 1.00 40.97 124 ALA A O 1
ATOM 967 N N . ALA A 1 125 ? 1.040 12.245 -18.528 1.00 36.53 125 ALA A N 1
ATOM 968 C CA . ALA A 1 125 ? -0.415 12.242 -18.563 1.00 36.53 125 ALA A CA 1
ATOM 969 C C . ALA A 1 125 ? -0.917 13.231 -17.502 1.00 36.53 125 ALA A C 1
ATOM 971 O O . ALA A 1 125 ? -1.164 12.886 -16.348 1.00 36.53 125 ALA A O 1
ATOM 972 N N . HIS A 1 126 ? -0.999 14.500 -17.894 1.00 31.80 126 HIS A N 1
ATOM 973 C CA . HIS A 1 126 ? -1.742 15.511 -17.163 1.00 31.80 126 HIS A CA 1
ATOM 974 C C . HIS A 1 126 ? -3.228 15.256 -17.404 1.00 31.80 126 HIS A C 1
ATOM 976 O O . HIS A 1 126 ? -3.754 15.610 -18.453 1.00 31.80 126 HIS A O 1
ATOM 982 N N . GLY A 1 127 ? -3.897 14.629 -16.442 1.00 27.16 127 GLY A N 1
ATOM 983 C CA . GLY A 1 127 ? -5.350 14.525 -16.449 1.00 27.16 127 GLY A CA 1
ATOM 984 C C . GLY A 1 127 ? -5.866 13.103 -16.289 1.00 27.16 127 GLY A C 1
ATOM 985 O O . GLY A 1 127 ? -5.424 12.166 -16.946 1.00 27.16 127 GLY A O 1
ATOM 986 N N . CYS A 1 128 ? -6.816 12.999 -15.367 1.00 28.70 128 CYS A N 1
ATOM 987 C CA . CYS A 1 128 ? -7.821 11.956 -15.207 1.00 28.70 128 CYS A CA 1
ATOM 988 C C . CYS A 1 128 ? -8.206 11.256 -16.533 1.00 28.70 128 CYS A C 1
ATOM 990 O O . CYS A 1 128 ? -8.276 11.908 -17.569 1.00 28.70 128 CYS A O 1
ATOM 992 N N . VAL A 1 129 ? -8.581 9.970 -16.464 1.00 27.08 129 VAL A N 1
ATOM 993 C CA . VAL A 1 129 ? -9.128 9.134 -17.564 1.00 27.08 129 VAL A CA 1
ATOM 994 C C . VAL A 1 129 ? -8.100 8.354 -18.411 1.00 27.08 129 VAL A C 1
ATOM 996 O O . VAL A 1 129 ? -8.025 8.502 -19.623 1.00 27.08 129 VAL A O 1
ATOM 999 N N . ILE A 1 130 ? -7.370 7.406 -17.807 1.00 29.75 130 ILE A N 1
ATOM 1000 C CA . ILE A 1 130 ? -6.875 6.215 -18.538 1.00 29.75 130 ILE A CA 1
ATOM 1001 C C . ILE A 1 130 ? -7.055 4.971 -17.653 1.00 29.75 130 ILE A C 1
ATOM 1003 O O . ILE A 1 130 ? -6.101 4.275 -17.327 1.00 29.75 130 ILE A O 1
ATOM 1007 N N . LEU A 1 131 ? -8.288 4.703 -17.211 1.00 25.09 131 LEU A N 1
ATOM 1008 C CA . LEU A 1 131 ? -8.622 3.434 -16.545 1.00 25.09 131 LEU A CA 1
ATOM 1009 C C . LEU A 1 131 ? -9.222 2.393 -17.506 1.00 25.09 131 LEU A C 1
ATOM 1011 O O . LEU A 1 131 ? -9.478 1.270 -17.095 1.00 25.09 131 LEU A O 1
ATOM 1015 N N . TRP A 1 132 ? -9.436 2.733 -18.783 1.00 22.98 132 TRP A N 1
ATOM 1016 C CA . TRP A 1 132 ? -10.214 1.877 -19.690 1.00 22.98 132 TRP A CA 1
ATOM 1017 C C . TRP A 1 132 ? -9.400 1.126 -20.756 1.00 22.98 132 TRP A C 1
ATOM 1019 O O . TRP A 1 132 ? -9.874 0.137 -21.292 1.00 22.98 132 TRP A O 1
ATOM 1029 N N . ASN A 1 133 ? -8.149 1.516 -21.031 1.00 24.22 133 ASN A N 1
ATOM 1030 C CA . ASN A 1 133 ? -7.385 0.956 -22.161 1.00 24.22 133 ASN A CA 1
ATOM 1031 C C . ASN A 1 133 ? -6.270 -0.039 -21.797 1.00 24.22 133 ASN A C 1
ATOM 1033 O O . ASN A 1 133 ? -5.588 -0.530 -22.690 1.00 24.22 133 ASN A O 1
ATOM 1037 N N . ILE A 1 134 ? -6.069 -0.375 -20.518 1.00 31.03 134 ILE A N 1
ATOM 1038 C CA . ILE A 1 134 ? -5.026 -1.347 -20.127 1.00 31.03 134 ILE A CA 1
ATOM 1039 C C . ILE A 1 134 ? -5.574 -2.784 -20.047 1.00 31.03 134 ILE A C 1
ATOM 1041 O O . ILE A 1 134 ? -4.810 -3.733 -20.197 1.00 31.03 134 ILE A O 1
ATOM 1045 N N . ILE A 1 135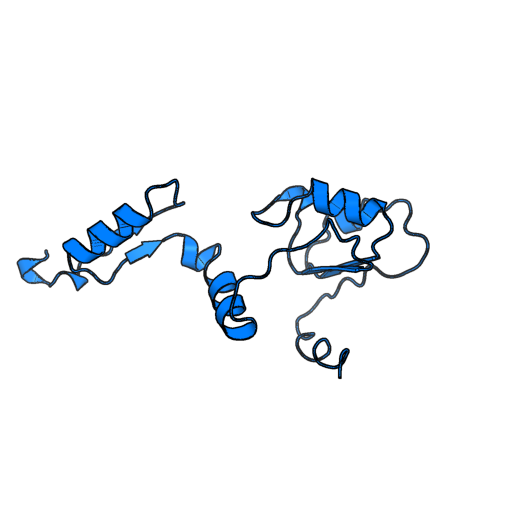 ? -6.895 -2.964 -19.929 1.00 28.16 135 ILE A N 1
ATOM 1046 C CA . ILE A 1 135 ? -7.519 -4.300 -19.937 1.00 28.16 135 ILE A CA 1
ATOM 1047 C C . ILE A 1 135 ? -7.616 -4.886 -21.364 1.00 28.16 135 ILE A C 1
ATOM 1049 O O . ILE A 1 135 ? -7.593 -6.102 -21.514 1.00 28.16 135 ILE A O 1
ATOM 1053 N N . SER A 1 136 ? -7.583 -4.068 -22.425 1.00 26.77 136 SER A N 1
ATOM 1054 C CA . SER A 1 136 ? -7.667 -4.553 -23.820 1.00 26.77 136 SER A CA 1
ATOM 1055 C C . SER A 1 136 ? -6.331 -4.911 -24.485 1.00 26.77 136 SER A C 1
ATOM 1057 O O . SER A 1 136 ? -6.311 -5.189 -25.678 1.00 26.77 136 SER A O 1
ATOM 1059 N N . LEU A 1 137 ? 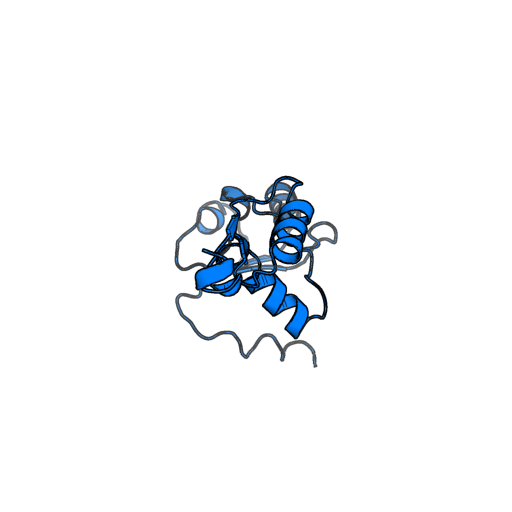-5.202 -4.910 -23.766 1.00 29.58 137 LEU A N 1
ATOM 1060 C CA . LEU A 1 137 ? -3.901 -5.275 -24.360 1.00 29.58 137 LEU A CA 1
ATOM 1061 C C . LEU A 1 137 ? -3.472 -6.729 -24.120 1.00 29.58 137 LEU A C 1
ATOM 1063 O O . LEU A 1 137 ? -2.376 -7.106 -24.534 1.00 29.58 137 LEU A O 1
ATOM 1067 N N . LYS A 1 138 ? -4.333 -7.549 -23.505 1.00 34.12 138 LYS A N 1
ATOM 1068 C CA . LYS A 1 138 ? -4.231 -9.017 -23.493 1.00 34.12 138 LYS A CA 1
ATOM 1069 C C . LYS A 1 138 ? -5.622 -9.666 -23.411 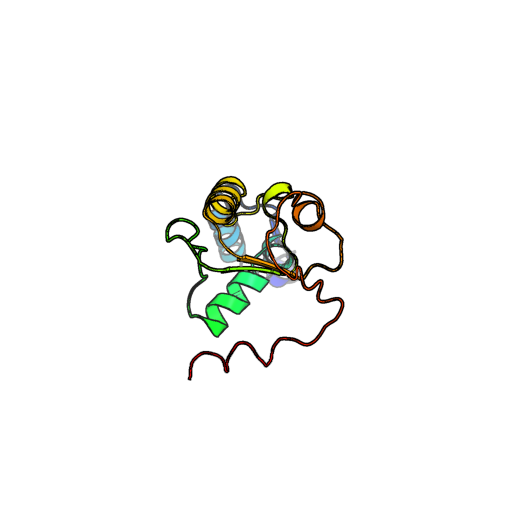1.00 34.12 138 LYS A C 1
ATOM 1071 O O . LYS A 1 138 ? -5.973 -10.244 -22.386 1.00 34.12 138 LYS A O 1
ATOM 1076 N N . LEU A 1 139 ? -6.374 -9.570 -24.503 1.00 35.88 139 LEU A N 1
ATOM 1077 C CA . LEU A 1 139 ? -7.214 -10.653 -25.021 1.00 35.88 139 LEU A CA 1
ATOM 1078 C C . LEU A 1 139 ? -6.850 -10.840 -26.494 1.00 35.88 139 LEU A C 1
ATOM 1080 O O . LEU A 1 139 ? -6.623 -9.801 -27.155 1.00 35.88 139 LEU A O 1
#

Sequence (139 aa):
VKEQFGAEAILIGQGTGRDFESHFSRFGNMLGTPNMITAGHMCYLSRIAAALTTCGRHPAIDYGNNPKCIVMWGCNPLWTNPDEYKGVSFWRAYQKGAKLIVIDPRKGPQQFHVPNLPSRKALAAHGCVILWNIISLKL

Organism: NCBI:txid412755

Radius of gyration: 20.84 Å; chains: 1; bounding box: 44×29×60 Å

Secondary structure (DSSP, 8-state):
-HHHH-GGG--EEE-S-SS-HHHHHHHHHHHT---EEETHHHHTHHHHHHHHHHHSSPPPP-STT--SEEEEES--TTTT--TT--HHHHHHHHHTT-EEEEE-SS--HHHHS-TT--S-------SS--SSSSGGG--